Protein AF-A0A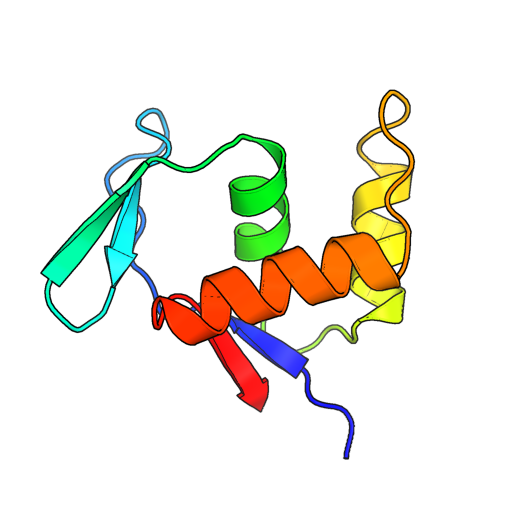256YKD1-F1 (afdb_monomer_lite)

pLDDT: mean 86.27, std 9.41, range [47.72, 93.38]

Foldseek 3Di:
DFFQKAFQWDDDDPPQCWTAAPVRDIDRDDPLLSVLLVVRHQPDGLVRSQVVSCVVDVPDRRDSVNSVVSSVVCVVNRRIGTD

Sequence (83 aa):
MYDKPKKCGIMEGFMNKRLTNEDNTTYYMGRAILNLWQKCDGNRTLDDLVKLMSEENTETEYTTPLIKEMLDLLETRKLITYT

Radius of gyration: 12.16 Å; chains: 1; bounding box: 30×24×32 Å

Secondary structure (DSSP, 8-state):
----EEE--EES-TTS-EEE-TTS-EEE--HHHHHHHHH-BSS--HHHHHHHHHHH-TTS---HHHHHHHHHHHHHTTSEEE-

Structure (mmCIF, N/CA/C/O backbone):
data_AF-A0A256YKD1-F1
#
_entry.id   AF-A0A256YKD1-F1
#
loop_
_atom_site.group_PDB
_atom_site.id
_atom_site.type_symbol
_atom_site.label_atom_id
_atom_site.label_alt_id
_atom_site.label_comp_id
_atom_site.label_asym_id
_atom_site.label_entity_id
_atom_site.label_seq_id
_atom_site.pdbx_PDB_ins_code
_atom_site.Cartn_x
_atom_site.Cartn_y
_atom_site.Cartn_z
_atom_site.occupancy
_atom_site.B_iso_or_equiv
_atom_site.auth_seq_id
_atom_site.auth_comp_id
_atom_site.auth_asym_id
_atom_site.auth_atom_id
_atom_site.pdbx_PDB_model_num
ATOM 1 N N . MET A 1 1 ? 13.991 -11.726 5.555 1.00 47.72 1 MET A N 1
ATOM 2 C CA . MET A 1 1 ? 12.518 -11.664 5.601 1.00 47.72 1 MET A CA 1
ATOM 3 C C . MET A 1 1 ? 12.132 -10.573 4.628 1.00 47.72 1 MET A C 1
ATOM 5 O O . MET A 1 1 ? 12.752 -9.523 4.683 1.00 47.72 1 MET A O 1
ATOM 9 N N . TYR A 1 2 ? 11.286 -10.866 3.645 1.00 51.81 2 TYR A N 1
ATOM 10 C CA . TYR A 1 2 ? 10.868 -9.857 2.673 1.00 51.81 2 TYR A CA 1
ATOM 11 C C . TYR A 1 2 ? 9.618 -9.206 3.240 1.00 51.81 2 TYR A C 1
ATOM 13 O O . TYR A 1 2 ? 8.581 -9.858 3.253 1.00 51.81 2 TYR A O 1
ATOM 21 N N . ASP A 1 3 ? 9.745 -7.981 3.744 1.00 80.81 3 ASP A N 1
ATOM 22 C CA . ASP A 1 3 ? 8.622 -7.212 4.272 1.00 80.81 3 ASP A CA 1
ATOM 23 C C . ASP A 1 3 ? 7.672 -6.876 3.117 1.00 80.81 3 ASP A C 1
ATOM 25 O O . ASP A 1 3 ? 7.952 -6.011 2.282 1.00 80.81 3 ASP A O 1
ATOM 29 N N . LYS A 1 4 ? 6.566 -7.619 3.013 1.00 88.31 4 LYS A N 1
ATOM 30 C CA . LYS A 1 4 ? 5.567 -7.415 1.960 1.00 88.31 4 LYS A CA 1
ATOM 31 C C . LYS A 1 4 ? 4.466 -6.505 2.497 1.00 88.31 4 LYS A C 1
ATOM 33 O O . LYS A 1 4 ? 3.765 -6.907 3.427 1.00 88.31 4 LYS A O 1
ATOM 38 N N . PRO A 1 5 ? 4.284 -5.292 1.950 1.00 90.00 5 PRO A N 1
ATOM 39 C CA . PRO A 1 5 ? 3.280 -4.375 2.458 1.00 90.00 5 PRO A CA 1
ATOM 40 C C . PRO A 1 5 ? 1.875 -4.861 2.098 1.00 90.00 5 PRO A C 1
ATOM 42 O O . PRO A 1 5 ? 1.551 -5.151 0.941 1.00 90.00 5 PRO A O 1
ATOM 45 N N . LYS A 1 6 ? 1.013 -4.894 3.105 1.00 91.69 6 LYS A N 1
ATOM 46 C CA . LYS A 1 6 ? -0.395 -5.260 3.044 1.00 91.69 6 LYS A CA 1
ATOM 47 C C . LYS A 1 6 ? -1.240 -4.083 3.509 1.00 91.69 6 LYS A C 1
ATOM 49 O O . LYS A 1 6 ? -1.011 -3.519 4.571 1.00 91.69 6 LYS A O 1
ATOM 54 N N . LYS A 1 7 ? -2.239 -3.700 2.722 1.00 91.19 7 LYS A N 1
ATOM 55 C CA . LYS A 1 7 ? -3.171 -2.626 3.082 1.00 91.19 7 LYS A CA 1
ATOM 56 C C . LYS A 1 7 ? -4.101 -3.006 4.238 1.00 91.19 7 LYS A C 1
ATOM 58 O O . LYS A 1 7 ? -4.677 -4.094 4.230 1.00 91.19 7 LYS A O 1
ATOM 63 N N . CYS A 1 8 ? -4.303 -2.062 5.160 1.00 86.12 8 CYS A N 1
ATOM 64 C CA . CYS A 1 8 ? -5.186 -2.203 6.329 1.00 86.12 8 CYS A CA 1
ATOM 65 C C . CYS A 1 8 ? -6.196 -1.046 6.487 1.00 86.12 8 CYS A C 1
ATOM 67 O O . CYS A 1 8 ? -7.098 -1.133 7.311 1.00 86.12 8 CYS A O 1
ATOM 69 N N . GLY A 1 9 ? -6.093 0.023 5.683 1.00 81.06 9 GLY A N 1
ATOM 70 C CA . GLY A 1 9 ? -7.069 1.123 5.663 1.00 81.06 9 GLY A CA 1
ATOM 71 C C . GLY A 1 9 ? -8.357 0.819 4.881 1.00 81.06 9 GLY A C 1
ATOM 72 O O . GLY A 1 9 ? -8.405 -0.076 4.036 1.00 81.06 9 GLY A O 1
ATOM 73 N N . ILE A 1 10 ? -9.402 1.612 5.116 1.00 85.12 10 ILE A N 1
ATOM 74 C CA . ILE A 1 10 ? -10.670 1.556 4.374 1.00 85.12 10 ILE A CA 1
ATOM 75 C C . ILE A 1 10 ? -10.747 2.756 3.429 1.00 85.12 10 ILE A C 1
ATOM 77 O O . ILE A 1 10 ? -10.488 3.894 3.818 1.00 85.12 10 ILE A O 1
ATOM 81 N N . MET A 1 11 ? -11.111 2.506 2.171 1.00 82.88 11 MET A N 1
ATOM 82 C CA . MET A 1 11 ? -11.339 3.564 1.188 1.00 82.88 11 MET A CA 1
ATOM 83 C C . MET A 1 11 ? -12.780 4.076 1.281 1.00 82.88 11 MET A C 1
ATOM 85 O O . MET A 1 11 ? -13.724 3.337 1.000 1.00 82.88 11 MET A O 1
ATOM 89 N N . GLU A 1 12 ? -12.956 5.354 1.618 1.00 72.38 12 GLU A N 1
ATOM 90 C CA . GLU A 1 12 ? -14.279 5.987 1.684 1.00 72.38 12 GLU A CA 1
ATOM 91 C C . GLU A 1 12 ? -14.739 6.477 0.304 1.00 72.38 12 GLU A C 1
ATOM 93 O O . GLU A 1 12 ? -14.648 7.657 -0.043 1.00 72.38 12 GLU A O 1
ATOM 98 N N . GLY A 1 13 ? -15.250 5.543 -0.499 1.00 62.47 13 GLY A N 1
ATOM 99 C CA . GLY A 1 13 ? -15.835 5.821 -1.810 1.00 62.47 13 GLY A CA 1
ATOM 100 C C . GLY A 1 13 ? -14.800 5.983 -2.929 1.00 62.47 13 GLY A C 1
ATOM 101 O O . GLY A 1 13 ? -13.765 6.631 -2.782 1.00 62.47 13 GLY A O 1
ATOM 102 N N . PHE A 1 14 ? -15.111 5.410 -4.095 1.00 55.88 14 PHE A N 1
ATOM 103 C CA . PHE A 1 14 ? -14.182 5.250 -5.224 1.00 55.88 14 PHE A CA 1
ATOM 104 C C . PHE A 1 14 ? -13.612 6.577 -5.771 1.00 55.88 14 PHE A C 1
ATOM 106 O O . PHE A 1 14 ? -12.517 6.599 -6.325 1.00 55.88 14 PHE A O 1
ATOM 113 N N . MET A 1 15 ? -14.326 7.696 -5.592 1.00 61.19 15 MET A N 1
ATOM 114 C CA . MET A 1 15 ? -13.954 9.005 -6.150 1.00 61.19 15 MET A CA 1
ATOM 115 C C . MET A 1 15 ? -13.252 9.956 -5.170 1.00 61.19 15 MET A C 1
ATOM 117 O O . MET A 1 15 ? -12.640 10.926 -5.612 1.00 61.19 15 MET A O 1
ATOM 121 N N . ASN A 1 16 ? -13.288 9.702 -3.859 1.00 66.50 16 ASN A N 1
ATOM 122 C CA . ASN A 1 16 ? -12.905 10.732 -2.884 1.00 66.50 16 ASN A CA 1
ATOM 123 C C . ASN A 1 16 ? -11.412 10.763 -2.542 1.00 66.50 16 ASN A C 1
ATOM 125 O O . ASN A 1 16 ? -10.982 11.690 -1.860 1.00 66.50 16 ASN A O 1
ATOM 129 N N . LYS A 1 17 ? -10.620 9.779 -2.997 1.00 82.94 17 LYS A N 1
ATOM 130 C CA . LYS A 1 17 ? -9.186 9.641 -2.664 1.00 82.94 17 LYS A CA 1
ATOM 131 C C . LYS A 1 17 ? -8.915 9.732 -1.153 1.00 82.94 17 LYS A C 1
ATOM 133 O O . LYS A 1 17 ? -7.897 10.275 -0.730 1.00 82.94 17 LYS A O 1
ATOM 138 N N . ARG A 1 18 ? -9.847 9.234 -0.337 1.00 88.88 18 ARG A N 1
ATOM 139 C CA . ARG A 1 18 ? -9.762 9.241 1.125 1.00 88.88 18 ARG A CA 1
ATOM 140 C C . ARG A 1 18 ? -9.514 7.836 1.640 1.00 88.88 18 ARG A C 1
ATOM 142 O O . ARG A 1 18 ? -10.201 6.904 1.222 1.00 88.88 18 ARG A O 1
ATOM 149 N N . LEU A 1 19 ? -8.550 7.718 2.543 1.00 90.56 19 LEU A N 1
ATOM 150 C CA . LEU A 1 19 ? -8.277 6.493 3.283 1.00 90.56 19 LEU A CA 1
ATOM 151 C C . LEU A 1 19 ? -8.458 6.765 4.772 1.00 90.56 19 LEU A C 1
ATOM 153 O O . LEU A 1 19 ? -7.879 7.719 5.292 1.00 90.56 19 LEU A O 1
ATOM 157 N N . THR A 1 20 ? -9.238 5.922 5.434 1.00 91.44 20 THR A N 1
ATOM 158 C CA . THR A 1 20 ? -9.440 5.944 6.883 1.00 91.44 20 THR A CA 1
ATOM 159 C C . THR A 1 20 ? -8.675 4.774 7.497 1.00 91.44 20 THR A C 1
ATOM 161 O O . THR A 1 20 ? -8.790 3.644 7.019 1.00 91.44 20 THR A O 1
ATOM 164 N N . ASN A 1 21 ? -7.846 5.043 8.505 1.00 91.31 21 ASN A N 1
ATOM 165 C CA . ASN A 1 21 ? -7.109 4.006 9.234 1.00 91.31 21 ASN A CA 1
ATOM 166 C C . ASN A 1 21 ? -7.951 3.398 10.375 1.00 91.31 21 ASN A C 1
ATOM 168 O O . ASN A 1 21 ? -9.083 3.812 10.617 1.00 91.31 21 ASN A O 1
ATOM 172 N N . GLU A 1 22 ? -7.390 2.425 11.096 1.00 87.62 22 GLU A N 1
ATOM 173 C CA . GLU A 1 22 ? -8.070 1.750 12.216 1.00 87.62 22 GLU A CA 1
ATOM 174 C C . GLU A 1 22 ? -8.387 2.684 13.397 1.00 87.62 22 GLU A C 1
ATOM 176 O O . GLU A 1 22 ? -9.350 2.455 14.124 1.00 87.62 22 GLU A O 1
ATOM 181 N N . ASP A 1 23 ? -7.640 3.782 13.545 1.00 90.75 23 ASP A N 1
ATOM 182 C CA . ASP A 1 23 ? -7.894 4.818 14.555 1.00 90.75 23 ASP A CA 1
ATOM 183 C C . ASP A 1 23 ? -9.015 5.795 14.126 1.00 90.75 23 ASP A C 1
ATOM 185 O O . ASP A 1 23 ? -9.178 6.861 14.721 1.00 90.75 23 ASP A O 1
ATOM 189 N N . ASN A 1 24 ? -9.764 5.478 13.061 1.00 89.19 24 ASN A N 1
ATOM 190 C CA . ASN A 1 24 ? -10.809 6.318 12.468 1.00 89.19 24 ASN A CA 1
ATOM 191 C C . ASN A 1 24 ? -10.306 7.704 12.010 1.00 89.19 24 ASN A C 1
ATOM 193 O O . ASN A 1 24 ? -11.052 8.684 11.988 1.00 89.19 24 ASN A O 1
ATOM 197 N N . THR A 1 25 ? -9.023 7.802 11.647 1.00 90.75 25 THR A N 1
ATOM 198 C CA . THR A 1 25 ? -8.431 9.020 11.087 1.00 90.75 25 THR A CA 1
ATOM 199 C C . THR A 1 25 ? -8.433 8.949 9.566 1.00 90.75 25 THR A C 1
ATOM 201 O O . THR A 1 25 ? -7.857 8.034 8.976 1.00 90.75 25 THR A O 1
ATOM 204 N N . THR A 1 26 ? -9.055 9.940 8.928 1.00 90.69 26 THR A N 1
ATOM 205 C CA . THR A 1 26 ? -9.169 10.026 7.468 1.00 90.69 26 THR A CA 1
ATOM 206 C C . THR A 1 26 ? -8.098 10.937 6.880 1.00 90.69 26 THR A C 1
ATOM 208 O O . THR A 1 26 ? -7.924 12.080 7.302 1.00 90.69 26 THR A O 1
ATOM 211 N N . TYR A 1 27 ? -7.427 10.457 5.837 1.00 89.75 27 TYR A N 1
ATOM 212 C CA . TYR A 1 27 ? -6.400 11.187 5.105 1.00 89.75 27 TYR A CA 1
ATOM 213 C C . TYR A 1 27 ? -6.795 11.371 3.645 1.00 89.75 27 TYR A C 1
ATOM 215 O O . TYR A 1 27 ? -7.314 10.453 3.007 1.00 89.75 27 TYR A O 1
ATOM 223 N N . TYR A 1 28 ? -6.495 12.548 3.096 1.00 89.44 28 TYR A N 1
ATOM 224 C CA . TYR A 1 28 ? -6.585 12.784 1.661 1.00 89.44 28 TYR A CA 1
ATOM 225 C C . TYR A 1 28 ? -5.296 12.334 0.977 1.00 89.44 28 TYR A C 1
ATOM 227 O O . TYR A 1 28 ? -4.201 12.726 1.381 1.00 89.44 28 TYR A O 1
ATOM 235 N N . MET A 1 29 ? -5.432 11.517 -0.063 1.00 87.25 29 MET A N 1
ATOM 236 C CA . MET A 1 29 ? -4.308 10.872 -0.726 1.00 87.25 29 MET A CA 1
ATOM 237 C C . MET A 1 29 ? -4.052 11.456 -2.109 1.00 87.25 29 MET A C 1
ATOM 239 O O . MET A 1 29 ? -4.954 11.622 -2.936 1.00 87.25 29 MET A O 1
ATOM 243 N N . GLY A 1 30 ? -2.774 11.707 -2.390 1.00 88.00 30 GLY A N 1
ATOM 244 C CA . GLY A 1 30 ? -2.308 11.942 -3.750 1.00 88.00 30 GLY A CA 1
ATOM 245 C C . GLY A 1 30 ? -2.532 10.707 -4.628 1.00 88.00 30 GLY A C 1
ATOM 246 O O . GLY A 1 30 ? -2.558 9.576 -4.142 1.00 88.00 30 GLY A O 1
ATOM 247 N N . ARG A 1 31 ? -2.665 10.915 -5.944 1.00 86.88 31 ARG A N 1
ATOM 248 C CA . ARG A 1 31 ? -2.910 9.832 -6.916 1.00 86.88 31 ARG A CA 1
ATOM 249 C C . ARG A 1 31 ? -1.846 8.730 -6.836 1.00 86.88 31 ARG A C 1
ATOM 251 O O . ARG A 1 31 ? -2.203 7.559 -6.860 1.00 86.88 31 ARG A O 1
ATOM 258 N N . ALA A 1 32 ? -0.573 9.111 -6.717 1.00 87.88 32 ALA A N 1
ATOM 259 C CA . ALA A 1 32 ? 0.552 8.180 -6.645 1.00 87.88 32 ALA A CA 1
ATOM 260 C C . ALA A 1 32 ? 0.500 7.295 -5.388 1.00 87.88 32 ALA A C 1
ATOM 262 O O . ALA A 1 32 ? 0.523 6.073 -5.503 1.00 87.88 32 ALA A O 1
ATOM 263 N N . ILE A 1 33 ? 0.339 7.903 -4.206 1.00 89.94 33 ILE A N 1
ATOM 264 C CA . ILE A 1 33 ? 0.255 7.176 -2.928 1.00 89.94 33 ILE A CA 1
ATOM 265 C C . ILE A 1 33 ? -0.968 6.255 -2.904 1.00 89.94 33 ILE A C 1
ATOM 267 O O . ILE A 1 33 ? -0.866 5.111 -2.470 1.00 89.94 33 ILE A O 1
ATOM 271 N N . LEU A 1 34 ? -2.115 6.719 -3.412 1.00 89.81 34 LEU A N 1
ATOM 272 C CA . LEU A 1 34 ? -3.312 5.886 -3.502 1.00 89.81 34 LEU A CA 1
ATOM 273 C C . LEU A 1 34 ? -3.098 4.685 -4.433 1.00 89.81 34 LEU A C 1
ATOM 275 O O . LEU A 1 34 ? -3.491 3.577 -4.077 1.00 89.81 34 LEU A O 1
ATOM 279 N N . ASN A 1 35 ? -2.462 4.888 -5.593 1.00 89.56 35 ASN A N 1
ATOM 280 C CA . ASN A 1 35 ? -2.150 3.791 -6.511 1.00 89.56 35 ASN A CA 1
ATOM 281 C C . ASN A 1 35 ? -1.206 2.772 -5.851 1.00 89.56 35 ASN A C 1
ATOM 283 O O . ASN A 1 35 ? -1.470 1.572 -5.881 1.00 89.56 35 ASN A O 1
ATOM 287 N N . LEU A 1 36 ? -0.153 3.244 -5.175 1.00 91.81 36 LEU A N 1
ATOM 288 C CA . LEU A 1 36 ? 0.769 2.376 -4.443 1.00 91.81 36 LEU A CA 1
ATOM 289 C C . LEU A 1 36 ? 0.045 1.572 -3.353 1.00 91.81 36 LEU A C 1
ATOM 291 O O . LEU A 1 36 ? 0.183 0.351 -3.283 1.00 91.81 36 LEU A O 1
ATOM 295 N N . TRP A 1 37 ? -0.786 2.233 -2.546 1.00 92.31 37 TRP A N 1
ATOM 296 C CA . TRP A 1 37 ? -1.578 1.589 -1.499 1.00 92.31 37 TRP A CA 1
ATOM 297 C C . TRP A 1 37 ? -2.517 0.507 -2.052 1.00 92.31 37 TRP A C 1
ATOM 299 O O . TRP A 1 37 ? -2.622 -0.580 -1.485 1.00 92.31 37 TRP A O 1
ATOM 309 N N . GLN A 1 38 ? -3.161 0.751 -3.199 1.00 90.44 38 GLN A N 1
ATOM 310 C CA . GLN A 1 38 ? -4.024 -0.238 -3.853 1.00 90.44 38 GLN A CA 1
ATOM 311 C C . GLN A 1 38 ? -3.267 -1.516 -4.245 1.00 90.44 38 GLN A C 1
ATOM 313 O O . GLN A 1 38 ? -3.870 -2.596 -4.240 1.00 90.44 38 GLN A O 1
ATOM 318 N N . LYS A 1 39 ? -1.964 -1.399 -4.536 1.00 91.56 39 LYS A N 1
ATOM 319 C CA . LYS A 1 39 ? -1.071 -2.503 -4.917 1.00 91.56 39 LYS A CA 1
ATOM 320 C C . LYS A 1 39 ? -0.453 -3.254 -3.738 1.00 91.56 39 LYS A C 1
ATOM 322 O O . LYS A 1 39 ? 0.054 -4.351 -3.969 1.00 91.56 39 LYS A O 1
ATOM 327 N N . CYS A 1 40 ? -0.516 -2.702 -2.524 1.00 92.12 40 CYS A N 1
ATOM 328 C CA . CYS A 1 40 ? -0.038 -3.327 -1.289 1.00 92.12 40 CYS A CA 1
ATOM 329 C C . CYS A 1 40 ? -0.986 -4.461 -0.863 1.00 92.12 40 CYS A C 1
ATOM 331 O O . CYS A 1 40 ? -1.920 -4.263 -0.082 1.00 92.12 40 CYS A O 1
ATOM 333 N N . ASP A 1 41 ? -0.788 -5.650 -1.424 1.00 89.62 41 ASP A N 1
ATOM 334 C CA . ASP A 1 41 ? -1.627 -6.835 -1.219 1.00 89.62 41 ASP A CA 1
ATOM 335 C C . ASP A 1 41 ? -1.023 -7.873 -0.255 1.00 89.62 41 ASP A C 1
ATOM 337 O O . ASP A 1 41 ? -1.657 -8.893 0.011 1.00 89.62 41 ASP A O 1
ATOM 341 N N . GLY A 1 42 ? 0.171 -7.615 0.289 1.00 90.62 42 GLY A N 1
ATOM 342 C CA . GLY A 1 42 ? 0.923 -8.550 1.132 1.00 90.62 42 GLY A CA 1
ATOM 343 C C . GLY A 1 42 ? 1.668 -9.642 0.356 1.00 90.62 42 GLY A C 1
ATOM 344 O O . GLY A 1 42 ? 2.269 -10.520 0.966 1.00 90.62 42 GLY A O 1
ATOM 345 N N . ASN A 1 43 ? 1.660 -9.611 -0.982 1.00 90.50 43 ASN A N 1
ATOM 346 C CA . ASN A 1 43 ? 2.354 -10.602 -1.812 1.00 90.50 43 ASN A CA 1
ATOM 347 C C . ASN A 1 43 ? 3.578 -10.034 -2.531 1.00 90.50 43 ASN A C 1
ATOM 349 O O . ASN A 1 43 ? 4.527 -10.780 -2.786 1.00 90.50 43 ASN A O 1
ATOM 353 N N . ARG A 1 44 ? 3.551 -8.737 -2.847 1.00 89.12 44 ARG A N 1
ATOM 354 C CA . ARG A 1 44 ? 4.574 -8.039 -3.635 1.00 89.12 44 ARG A CA 1
ATOM 355 C C . ARG A 1 44 ? 5.688 -7.470 -2.770 1.00 89.12 44 ARG A C 1
ATOM 357 O O . ARG A 1 44 ? 5.438 -6.976 -1.675 1.00 89.12 44 ARG A O 1
ATOM 364 N N . THR A 1 45 ? 6.910 -7.524 -3.284 1.00 91.00 45 THR A N 1
ATOM 365 C CA . THR A 1 45 ? 8.083 -6.898 -2.664 1.00 91.00 45 THR A CA 1
ATOM 366 C C . THR A 1 45 ? 8.212 -5.430 -3.073 1.00 91.00 45 THR A C 1
ATOM 368 O O . THR A 1 45 ? 7.522 -4.964 -3.981 1.00 91.00 45 THR A O 1
ATOM 371 N N . LEU A 1 46 ? 9.122 -4.694 -2.427 1.00 89.94 46 LEU A N 1
ATOM 372 C CA . LEU A 1 46 ? 9.449 -3.319 -2.812 1.00 89.94 46 LEU A CA 1
ATOM 373 C C . LEU A 1 46 ? 9.823 -3.213 -4.300 1.00 89.94 46 LEU A C 1
ATOM 375 O O . LEU A 1 46 ? 9.302 -2.344 -4.993 1.00 89.94 46 LEU A O 1
ATOM 379 N N . ASP A 1 47 ? 10.661 -4.123 -4.801 1.00 90.06 47 ASP A N 1
ATOM 380 C CA . ASP A 1 47 ? 11.110 -4.113 -6.198 1.00 90.06 47 ASP A CA 1
ATOM 381 C C . ASP A 1 47 ? 9.954 -4.369 -7.179 1.00 90.06 47 ASP A C 1
ATOM 383 O O . ASP A 1 47 ? 9.856 -3.706 -8.215 1.00 90.06 47 ASP A O 1
ATOM 387 N N . ASP A 1 48 ? 9.020 -5.262 -6.829 1.00 91.44 48 ASP A N 1
ATOM 388 C CA . ASP A 1 48 ? 7.810 -5.494 -7.629 1.00 91.44 48 ASP A CA 1
ATOM 389 C C . ASP A 1 48 ? 6.939 -4.234 -7.702 1.00 91.44 48 ASP A C 1
ATOM 391 O O . ASP A 1 48 ? 6.405 -3.894 -8.759 1.00 91.44 48 ASP A O 1
ATOM 395 N N . LEU A 1 49 ? 6.791 -3.525 -6.579 1.00 91.75 49 LEU A N 1
ATOM 396 C CA . LEU A 1 49 ? 5.999 -2.297 -6.509 1.00 91.75 49 LEU A CA 1
ATOM 397 C C . LEU A 1 49 ? 6.640 -1.164 -7.310 1.00 91.75 49 LEU A C 1
ATOM 399 O O . LEU A 1 49 ? 5.928 -0.464 -8.026 1.00 91.75 49 LEU A O 1
ATOM 403 N N . VAL A 1 50 ? 7.964 -1.014 -7.239 1.00 91.44 50 VAL A N 1
ATOM 404 C CA . VAL A 1 50 ? 8.731 -0.052 -8.047 1.00 91.44 50 VAL A CA 1
ATOM 405 C C . VAL A 1 50 ? 8.506 -0.298 -9.534 1.00 91.44 50 VAL A C 1
ATOM 407 O O . VAL A 1 50 ? 8.174 0.632 -10.275 1.00 91.44 50 VAL A O 1
ATOM 410 N N . LYS A 1 51 ? 8.615 -1.558 -9.963 1.00 90.88 51 LYS A N 1
ATOM 411 C CA . LYS A 1 51 ? 8.391 -1.944 -11.355 1.00 90.88 51 LYS A CA 1
ATOM 412 C C . LYS A 1 51 ? 6.960 -1.645 -11.805 1.00 90.88 51 LYS A C 1
ATOM 414 O O . LYS A 1 51 ? 6.773 -0.966 -12.807 1.00 90.88 51 LYS A O 1
ATOM 419 N N . LEU A 1 52 ? 5.959 -2.068 -11.032 1.00 90.75 52 LEU A N 1
ATOM 420 C CA . LEU A 1 52 ? 4.546 -1.845 -11.362 1.00 90.75 52 LEU A CA 1
ATOM 421 C C . LEU A 1 52 ? 4.177 -0.361 -11.426 1.00 90.75 52 LEU A C 1
ATOM 423 O O . LEU A 1 52 ? 3.433 0.056 -12.310 1.00 90.75 52 LEU A O 1
ATOM 427 N N . MET A 1 53 ? 4.675 0.440 -10.484 1.00 91.06 53 MET A N 1
ATOM 428 C CA . MET A 1 53 ? 4.409 1.879 -10.457 1.00 91.06 53 MET A CA 1
ATOM 429 C C . MET A 1 53 ? 5.049 2.593 -11.651 1.00 91.06 53 MET A C 1
ATOM 431 O O . MET A 1 53 ? 4.434 3.501 -12.205 1.00 91.06 53 MET A O 1
ATOM 435 N N . SER A 1 54 ? 6.237 2.152 -12.071 1.00 89.00 54 SER A N 1
ATOM 436 C CA . SER A 1 54 ? 6.941 2.695 -13.239 1.00 89.00 54 SER A CA 1
ATOM 437 C C . SER A 1 54 ? 6.291 2.283 -14.565 1.00 89.00 54 SER A C 1
ATOM 439 O O . SER A 1 54 ? 6.198 3.094 -15.480 1.00 89.00 54 SER A O 1
ATOM 441 N N . GLU A 1 55 ? 5.807 1.042 -14.676 1.00 87.62 55 GLU A N 1
ATOM 442 C CA . GLU A 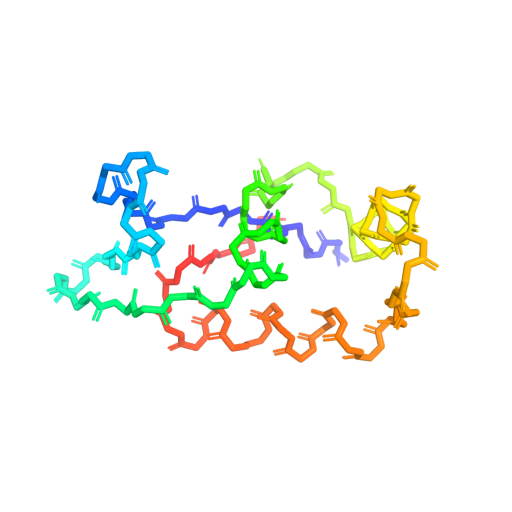1 55 ? 5.143 0.535 -15.887 1.00 87.62 55 GLU A CA 1
ATOM 443 C C . GLU A 1 55 ? 3.794 1.220 -16.153 1.00 87.62 55 GLU A C 1
ATOM 445 O O . GLU A 1 55 ? 3.442 1.483 -17.301 1.00 87.62 55 GLU A O 1
ATOM 450 N N . GLU A 1 56 ? 3.031 1.535 -15.105 1.00 83.44 56 GLU A N 1
ATOM 451 C CA . GLU A 1 56 ? 1.713 2.166 -15.245 1.00 83.44 56 GLU A CA 1
ATOM 452 C C . GLU A 1 56 ? 1.754 3.688 -15.396 1.00 83.44 56 GLU A C 1
ATOM 454 O O . GLU A 1 56 ? 0.747 4.302 -15.761 1.00 83.44 56 GLU A O 1
ATOM 459 N N . ASN A 1 57 ? 2.878 4.320 -15.066 1.00 78.62 57 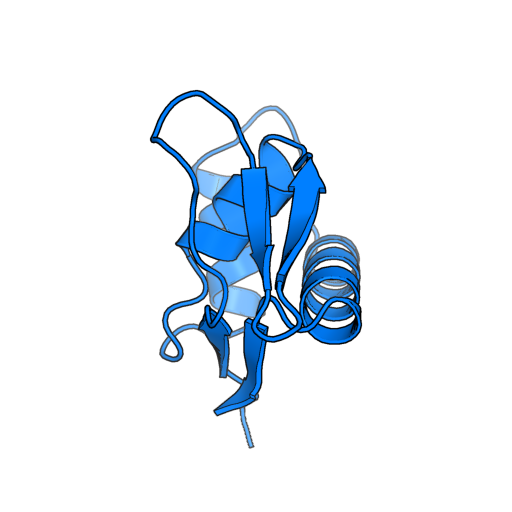ASN A N 1
ATOM 460 C CA . ASN A 1 57 ? 2.980 5.768 -15.020 1.00 78.62 57 ASN A CA 1
ATOM 461 C C . ASN A 1 57 ? 4.276 6.228 -15.679 1.00 78.62 57 ASN A C 1
ATOM 463 O O . ASN A 1 57 ? 5.298 6.447 -15.039 1.00 78.62 57 ASN A O 1
ATOM 467 N N . THR A 1 58 ? 4.190 6.410 -16.991 1.00 71.62 58 THR A N 1
ATOM 468 C CA . THR A 1 58 ? 5.309 6.809 -17.846 1.00 71.62 58 THR A CA 1
ATOM 469 C C . THR A 1 58 ? 5.731 8.267 -17.660 1.00 71.62 58 THR A C 1
ATOM 471 O O . THR A 1 58 ? 6.741 8.681 -18.216 1.00 71.62 58 THR A O 1
ATOM 474 N N . GLU A 1 59 ? 4.951 9.067 -16.925 1.00 75.69 59 GLU A N 1
ATOM 475 C CA . GLU A 1 59 ? 5.228 10.489 -16.689 1.00 75.69 59 GLU A CA 1
ATOM 476 C C . GLU A 1 59 ? 6.102 10.721 -15.449 1.00 75.69 59 GLU A C 1
ATOM 478 O O . GLU A 1 59 ? 6.683 11.792 -15.296 1.00 75.69 59 GLU A O 1
ATOM 483 N N . THR A 1 60 ? 6.175 9.754 -14.528 1.00 76.19 60 THR A N 1
ATOM 484 C CA . THR A 1 60 ? 6.903 9.890 -13.260 1.00 76.19 60 THR A CA 1
ATOM 485 C C . THR A 1 60 ? 7.828 8.703 -13.054 1.00 76.19 60 THR A C 1
ATOM 487 O O . THR A 1 60 ? 7.381 7.562 -13.007 1.00 76.19 60 THR A O 1
ATOM 490 N N . GLU A 1 61 ? 9.116 8.977 -12.870 1.00 82.75 61 GLU A N 1
ATOM 491 C CA . GLU A 1 61 ? 10.091 7.949 -12.521 1.00 82.75 61 GLU A CA 1
ATOM 492 C C . GLU A 1 61 ? 9.911 7.541 -11.052 1.00 82.75 61 GLU A C 1
ATOM 494 O O . GLU A 1 61 ? 10.214 8.303 -10.130 1.00 82.75 61 GLU A O 1
ATOM 499 N N . TYR A 1 62 ? 9.387 6.335 -10.824 1.00 85.25 62 TYR A N 1
ATOM 500 C CA . TYR A 1 62 ? 9.287 5.766 -9.485 1.00 85.25 62 TYR A CA 1
ATOM 501 C C . TYR A 1 62 ? 10.560 4.999 -9.168 1.00 85.25 62 TYR A C 1
ATOM 503 O O . TYR A 1 62 ? 10.777 3.892 -9.647 1.00 85.25 62 TYR A O 1
ATOM 511 N N . THR A 1 63 ? 11.406 5.589 -8.333 1.00 87.81 63 THR A N 1
ATOM 512 C CA . THR A 1 63 ? 12.629 4.945 -7.855 1.00 87.81 63 THR A CA 1
ATOM 513 C C . THR A 1 63 ? 12.369 4.177 -6.557 1.00 87.81 63 THR A C 1
ATOM 515 O O . THR A 1 63 ? 11.438 4.479 -5.806 1.00 87.81 63 THR A O 1
ATOM 518 N N . THR A 1 64 ? 13.217 3.193 -6.252 1.00 89.56 64 THR A N 1
ATOM 519 C CA . THR A 1 64 ? 13.190 2.452 -4.980 1.00 89.56 64 THR A CA 1
ATOM 520 C C . THR A 1 64 ? 13.125 3.346 -3.733 1.00 89.56 64 THR A C 1
ATOM 522 O O . 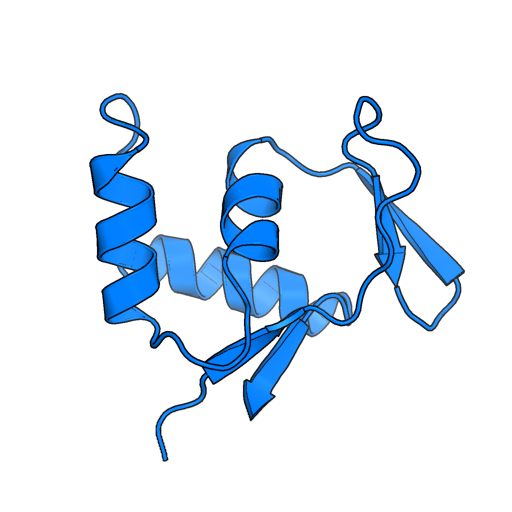THR A 1 64 ? 12.251 3.094 -2.901 1.00 89.56 64 THR A O 1
ATOM 525 N N . PRO A 1 65 ? 13.969 4.390 -3.563 1.00 90.69 65 PRO A N 1
ATOM 526 C CA . PRO A 1 65 ? 13.873 5.268 -2.396 1.00 90.69 65 PRO A CA 1
ATOM 527 C C . PRO A 1 65 ? 12.533 6.004 -2.325 1.00 90.69 65 PRO A C 1
ATOM 529 O O . PRO A 1 65 ? 11.954 6.074 -1.249 1.00 90.69 65 PRO A O 1
ATOM 532 N N . LEU A 1 66 ? 11.995 6.468 -3.457 1.00 90.50 66 LEU A N 1
ATOM 533 C CA . LEU A 1 66 ? 10.714 7.172 -3.482 1.00 90.50 66 LEU A CA 1
ATOM 534 C C . LEU A 1 66 ? 9.550 6.264 -3.056 1.00 90.50 66 LEU A C 1
ATOM 536 O O . LEU A 1 66 ? 8.720 6.654 -2.237 1.00 90.50 66 LEU A O 1
ATOM 540 N N . ILE A 1 67 ? 9.482 5.044 -3.598 1.00 92.00 67 ILE A N 1
ATOM 541 C CA . ILE A 1 67 ? 8.444 4.080 -3.208 1.00 92.00 67 ILE A CA 1
ATOM 542 C C . ILE A 1 67 ? 8.587 3.708 -1.737 1.00 92.00 67 ILE A C 1
ATOM 544 O O . ILE A 1 67 ? 7.582 3.632 -1.034 1.00 92.00 67 ILE A O 1
ATOM 548 N N . LYS A 1 68 ? 9.819 3.530 -1.256 1.00 92.06 68 LYS A N 1
ATOM 549 C CA . LYS A 1 68 ? 10.072 3.260 0.156 1.00 92.06 68 LYS A CA 1
ATOM 550 C C . LYS A 1 68 ? 9.565 4.395 1.048 1.00 92.06 68 LYS A C 1
ATOM 552 O O . LYS A 1 68 ? 8.813 4.119 1.971 1.00 92.06 68 LYS A O 1
ATOM 557 N N . GLU A 1 69 ? 9.871 5.654 0.735 1.00 92.56 69 GLU A N 1
ATOM 558 C CA . GLU A 1 69 ? 9.349 6.804 1.490 1.00 92.56 69 GLU A CA 1
ATOM 559 C C . GLU A 1 69 ? 7.814 6.834 1.510 1.00 92.56 69 GLU A C 1
ATOM 561 O O . GLU A 1 69 ? 7.201 7.116 2.540 1.00 92.56 69 GLU A O 1
ATOM 566 N N . MET A 1 70 ? 7.165 6.509 0.388 1.00 92.69 70 MET A N 1
ATOM 567 C CA . MET A 1 70 ? 5.704 6.423 0.336 1.00 92.69 70 MET A CA 1
ATOM 568 C C . MET A 1 70 ? 5.151 5.282 1.202 1.00 92.69 70 MET A C 1
ATOM 570 O O . MET A 1 70 ? 4.115 5.465 1.843 1.00 92.69 70 MET A O 1
ATOM 574 N N . LEU A 1 71 ? 5.814 4.122 1.233 1.00 92.94 71 LEU A N 1
ATOM 575 C CA . LEU A 1 71 ? 5.430 3.004 2.099 1.00 92.94 71 LEU A CA 1
ATOM 576 C C . LEU A 1 71 ? 5.640 3.348 3.577 1.00 92.94 71 LEU A C 1
ATOM 578 O O . LEU A 1 71 ? 4.723 3.147 4.367 1.00 92.94 71 LEU A O 1
ATOM 582 N N . ASP A 1 72 ? 6.772 3.952 3.935 1.00 92.56 72 ASP A N 1
ATOM 583 C CA . ASP A 1 72 ? 7.071 4.390 5.304 1.00 92.56 72 ASP A CA 1
ATOM 584 C C . ASP A 1 72 ? 6.027 5.412 5.796 1.00 92.56 72 ASP A C 1
ATOM 586 O O . ASP A 1 72 ? 5.555 5.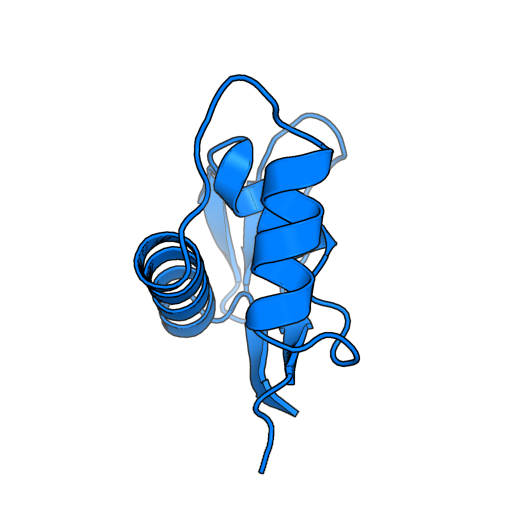357 6.936 1.00 92.56 72 ASP A O 1
ATOM 590 N N . LEU A 1 73 ? 5.585 6.323 4.918 1.00 91.81 73 LEU A N 1
ATOM 591 C CA . LEU A 1 73 ? 4.481 7.241 5.208 1.00 91.81 73 LEU A CA 1
ATOM 592 C C . LEU A 1 73 ? 3.161 6.498 5.438 1.00 91.81 73 LEU A C 1
ATOM 594 O O . LEU A 1 73 ? 2.439 6.813 6.385 1.00 91.81 73 LEU A O 1
ATOM 598 N N . LEU A 1 74 ? 2.823 5.527 4.587 1.00 92.62 74 LEU A N 1
ATOM 599 C CA . LEU A 1 74 ? 1.605 4.731 4.738 1.00 92.62 74 LEU A CA 1
ATOM 600 C C . LEU A 1 74 ? 1.626 3.898 6.029 1.00 92.62 74 LEU A C 1
ATOM 602 O O . LEU A 1 74 ? 0.600 3.811 6.705 1.00 92.62 74 LEU A O 1
ATOM 606 N N . GLU A 1 75 ? 2.772 3.331 6.398 1.00 92.75 75 GLU A N 1
ATOM 607 C CA . GLU A 1 75 ? 2.953 2.578 7.640 1.00 92.75 75 GLU A CA 1
ATOM 608 C C . GLU A 1 75 ? 2.823 3.495 8.860 1.00 92.75 75 GLU A C 1
ATOM 610 O O . GLU A 1 75 ? 2.047 3.209 9.771 1.00 92.75 75 GLU A O 1
ATOM 615 N N . THR A 1 76 ? 3.484 4.657 8.844 1.00 92.00 76 THR A N 1
ATOM 616 C CA . THR A 1 76 ? 3.404 5.657 9.925 1.00 92.00 76 THR A CA 1
ATOM 617 C C . THR A 1 76 ? 1.962 6.108 10.182 1.00 92.00 76 THR A C 1
ATOM 619 O O . THR A 1 76 ? 1.585 6.434 11.308 1.00 92.00 76 THR A O 1
ATOM 622 N N . ARG A 1 77 ? 1.125 6.129 9.138 1.00 91.12 77 ARG A N 1
ATOM 623 C CA . ARG A 1 77 ? -0.308 6.457 9.231 1.00 91.12 77 ARG A CA 1
ATOM 624 C C . ARG A 1 77 ? -1.205 5.245 9.505 1.00 91.12 7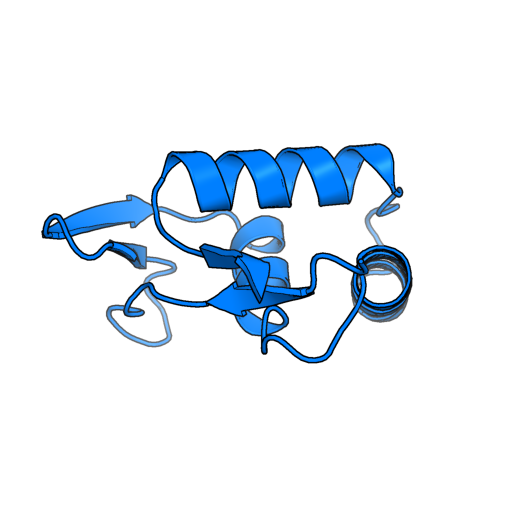7 ARG A C 1
ATOM 626 O O . ARG A 1 77 ? -2.425 5.413 9.538 1.00 91.12 77 ARG A O 1
ATOM 633 N N . LYS A 1 78 ? -0.633 4.055 9.722 1.00 92.00 78 LYS A N 1
ATOM 634 C CA . LYS A 1 78 ? -1.333 2.774 9.926 1.00 92.00 78 LYS A CA 1
ATOM 635 C C . LYS A 1 78 ? -2.285 2.413 8.779 1.00 92.00 78 LYS A C 1
ATOM 637 O O . LYS A 1 78 ? -3.384 1.907 8.989 1.00 92.00 78 LYS A O 1
ATOM 642 N N . LEU A 1 79 ? -1.892 2.730 7.548 1.00 92.06 79 LEU A N 1
ATOM 643 C CA . LEU A 1 79 ? -2.668 2.432 6.338 1.00 92.06 79 LEU A CA 1
ATOM 644 C C . LEU A 1 79 ? -2.199 1.153 5.641 1.00 92.06 79 LEU A C 1
ATOM 646 O O . LEU A 1 79 ? -2.967 0.552 4.879 1.00 92.06 79 LEU A O 1
ATOM 650 N N . ILE A 1 80 ? -0.968 0.732 5.924 1.00 93.38 80 ILE A N 1
ATOM 651 C CA . ILE A 1 80 ? -0.405 -0.569 5.566 1.00 93.38 80 ILE A CA 1
ATOM 652 C C . ILE A 1 80 ? 0.246 -1.205 6.799 1.00 93.38 80 ILE A C 1
ATOM 654 O O . ILE A 1 80 ? 0.561 -0.513 7.766 1.00 93.38 80 ILE A O 1
ATOM 658 N N . THR A 1 81 ? 0.472 -2.509 6.729 1.00 91.44 81 THR A N 1
ATOM 659 C CA . THR A 1 81 ? 1.314 -3.295 7.635 1.00 91.44 81 THR A CA 1
ATOM 660 C C . THR A 1 81 ? 2.223 -4.200 6.808 1.00 91.44 81 THR A C 1
ATOM 662 O O . THR A 1 81 ? 1.964 -4.413 5.625 1.00 91.44 81 THR A O 1
ATOM 665 N N . TYR A 1 82 ? 3.282 -4.742 7.401 1.00 87.12 82 TYR A N 1
ATOM 666 C CA . TYR A 1 82 ? 4.156 -5.707 6.732 1.00 87.12 82 TYR A CA 1
ATOM 667 C C . TYR A 1 82 ? 3.852 -7.135 7.198 1.00 87.12 82 TYR A C 1
ATOM 669 O O . TYR A 1 82 ? 3.515 -7.356 8.364 1.00 87.12 82 TYR A O 1
ATOM 677 N N . THR A 1 83 ? 3.929 -8.089 6.267 1.00 76.25 83 THR A N 1
ATOM 678 C CA . THR A 1 83 ? 3.700 -9.528 6.499 1.00 76.25 83 THR A CA 1
ATOM 679 C C . THR A 1 83 ? 4.876 -10.375 6.063 1.00 76.25 83 THR A C 1
ATOM 681 O O . THR A 1 83 ? 5.454 -10.033 5.004 1.00 76.25 83 THR A O 1
#